Protein AF-A0A497KV75-F1 (afdb_monomer)

Sequence (71 aa):
MEEAEAKQVIPPPEEAVRRGIQSAPRTILGLFGGGIVGGLIAGPPGAFILGIIGGLVGLNADLEEEREKAG

Mean predicted aligned error: 7.92 Å

Foldseek 3Di:
DDPPPPPPPPDDPVVVVVVCVVPDQQLQVQLQVQLVVLCVVPNNVGSNVRSNVRNVVSVVVSVVVVVVVVD

Secondary structure (DSSP, 8-state):
------------HHHHHHHHHHHS-HHHHHHHHHHHHHHHHHHHHHHHHHHHHHHHHHHHHHHHHHHHHH-

Structure (mmCIF, N/CA/C/O backbone):
data_AF-A0A497KV75-F1
#
_entry.id   AF-A0A497KV75-F1
#
loop_
_atom_site.group_PDB
_atom_site.id
_atom_site.type_symbol
_atom_site.label_atom_id
_atom_site.label_alt_id
_atom_site.label_comp_id
_atom_site.label_asym_id
_atom_site.label_entity_id
_atom_site.label_seq_id
_atom_site.pdbx_PDB_ins_code
_atom_site.Cartn_x
_atom_site.Cartn_y
_atom_site.Cartn_z
_atom_site.occupancy
_atom_site.B_iso_or_equiv
_atom_site.auth_seq_id
_atom_site.auth_comp_id
_atom_site.auth_asym_id
_atom_site.auth_atom_id
_atom_site.pdbx_PDB_model_num
ATOM 1 N N . MET A 1 1 ? -32.591 -20.552 22.493 1.00 45.78 1 MET A N 1
ATOM 2 C CA . MET A 1 1 ? -31.415 -19.906 21.881 1.00 45.78 1 MET A CA 1
ATOM 3 C C . MET A 1 1 ? -31.493 -20.278 20.420 1.00 45.78 1 MET A C 1
ATOM 5 O O . MET A 1 1 ? -31.091 -21.370 20.058 1.00 45.78 1 MET A O 1
ATOM 9 N N . GLU A 1 2 ? -32.232 -19.478 19.659 1.00 45.88 2 GLU A N 1
ATOM 10 C CA . GLU A 1 2 ? -32.530 -19.752 18.255 1.00 45.88 2 GLU A CA 1
ATOM 11 C C . GLU A 1 2 ? -31.365 -19.191 17.445 1.00 45.88 2 GLU A C 1
ATOM 13 O O . GLU A 1 2 ? -31.123 -17.983 17.443 1.00 45.88 2 GLU A O 1
ATOM 18 N N . GLU A 1 3 ? -30.569 -20.092 16.879 1.00 52.50 3 GLU A N 1
ATOM 19 C CA . GLU A 1 3 ? -29.490 -19.772 15.956 1.00 52.50 3 GLU A CA 1
ATOM 20 C C . GLU A 1 3 ? -30.116 -19.144 14.710 1.00 52.50 3 GLU A C 1
ATOM 22 O O . GLU A 1 3 ? -30.548 -19.823 13.783 1.00 52.50 3 GLU A O 1
ATOM 27 N N . ALA A 1 4 ? -30.213 -17.816 14.710 1.00 53.25 4 ALA A N 1
ATOM 28 C CA . ALA A 1 4 ? -30.460 -17.055 13.503 1.00 53.25 4 ALA A CA 1
ATOM 29 C C . ALA A 1 4 ? -29.198 -17.164 12.643 1.00 53.25 4 ALA A C 1
ATOM 31 O O . ALA A 1 4 ? -28.279 -16.350 12.744 1.00 53.25 4 ALA A O 1
ATOM 32 N N . GLU A 1 5 ? -29.147 -18.219 11.832 1.00 51.44 5 GLU A N 1
ATOM 33 C CA . GLU A 1 5 ? -28.237 -18.373 10.709 1.00 51.44 5 GLU A CA 1
ATOM 34 C C . GLU A 1 5 ? -28.448 -17.156 9.800 1.00 51.44 5 GLU A C 1
ATOM 36 O O . GLU A 1 5 ? -29.355 -17.097 8.965 1.00 51.44 5 GLU A O 1
ATOM 41 N N . ALA A 1 6 ? -27.672 -16.102 10.051 1.00 58.53 6 ALA A N 1
ATOM 42 C CA . ALA A 1 6 ? -27.658 -14.916 9.227 1.00 58.53 6 ALA A CA 1
ATOM 43 C C . ALA A 1 6 ? -27.192 -15.369 7.847 1.00 58.53 6 ALA A C 1
ATOM 45 O O . ALA A 1 6 ? -25.994 -15.537 7.626 1.00 58.53 6 ALA A O 1
ATOM 46 N N . LYS A 1 7 ? -28.150 -15.609 6.939 1.00 55.44 7 LYS A N 1
ATOM 47 C CA . LYS A 1 7 ? -27.909 -15.804 5.508 1.00 55.44 7 LYS A CA 1
ATOM 48 C C . LYS A 1 7 ? -26.870 -14.777 5.096 1.00 55.44 7 LYS A C 1
ATOM 50 O O . LYS A 1 7 ? -27.166 -13.584 5.028 1.00 55.44 7 LYS A O 1
ATOM 55 N N . GLN A 1 8 ? -25.648 -15.244 4.882 1.00 62.03 8 GLN A N 1
ATOM 56 C CA . GLN A 1 8 ? -24.534 -14.415 4.476 1.00 62.03 8 GLN A CA 1
ATOM 57 C C . GLN A 1 8 ? -24.812 -14.059 3.016 1.00 62.03 8 GLN A C 1
ATOM 59 O O . GLN A 1 8 ? -24.418 -14.765 2.092 1.00 62.03 8 GLN A O 1
ATOM 64 N N . VAL A 1 9 ? -25.635 -13.030 2.807 1.00 70.44 9 VAL A N 1
ATOM 65 C CA . VAL A 1 9 ? -25.912 -12.489 1.482 1.00 70.44 9 VAL A CA 1
ATOM 66 C C . VAL A 1 9 ? -24.575 -11.970 0.987 1.00 70.44 9 VAL A C 1
ATOM 68 O O . VAL A 1 9 ? -24.086 -10.957 1.485 1.00 70.44 9 VAL A O 1
ATOM 71 N N . ILE A 1 10 ? -23.948 -12.716 0.077 1.00 76.25 10 ILE A N 1
ATOM 72 C CA . ILE A 1 10 ? -22.696 -12.307 -0.551 1.00 76.25 10 ILE A CA 1
ATOM 73 C C . ILE A 1 10 ? -23.003 -10.980 -1.252 1.00 76.25 10 ILE A C 1
ATOM 75 O O . ILE A 1 10 ? -23.851 -10.965 -2.151 1.00 76.25 10 ILE A O 1
ATOM 79 N N . PRO A 1 11 ? -22.404 -9.859 -0.809 1.00 74.75 11 PRO A N 1
ATOM 80 C CA . PRO A 1 11 ? -22.675 -8.574 -1.422 1.00 74.75 11 PRO A CA 1
ATOM 81 C C . PRO A 1 11 ? -22.206 -8.609 -2.880 1.00 74.75 11 PRO A C 1
ATOM 83 O O . PRO A 1 11 ? -21.213 -9.279 -3.187 1.00 74.75 11 PRO A O 1
ATOM 86 N N . PRO A 1 12 ? -22.897 -7.900 -3.785 1.00 86.44 12 PRO A N 1
ATOM 87 C CA . PRO A 1 12 ? -22.455 -7.792 -5.164 1.00 86.44 12 PRO A CA 1
ATOM 88 C C . PRO A 1 12 ? -21.020 -7.231 -5.220 1.00 86.44 12 PRO A C 1
ATOM 90 O O . PRO A 1 12 ? -20.632 -6.452 -4.337 1.00 86.44 12 PRO A O 1
ATOM 93 N N . PRO A 1 13 ? -20.209 -7.627 -6.219 1.00 85.06 13 PRO A N 1
ATOM 94 C CA . PRO A 1 13 ? -18.780 -7.310 -6.269 1.00 85.06 13 PRO A CA 1
ATOM 95 C C . PRO A 1 13 ? -18.470 -5.817 -6.107 1.00 85.06 13 PRO A C 1
ATOM 97 O O . PRO A 1 13 ? -17.533 -5.444 -5.403 1.00 85.06 13 PRO A O 1
ATOM 100 N N . GLU A 1 14 ? -19.285 -4.951 -6.701 1.00 89.12 14 GLU A N 1
ATOM 101 C CA . GLU A 1 14 ? -19.132 -3.496 -6.648 1.00 89.12 14 GLU A CA 1
ATOM 102 C C . GLU A 1 14 ? -19.301 -2.967 -5.223 1.00 89.12 14 GLU A C 1
ATOM 104 O O . GLU A 1 14 ? -18.585 -2.069 -4.775 1.00 89.12 14 GLU A O 1
ATOM 109 N N . GLU A 1 15 ? -20.243 -3.546 -4.484 1.00 86.44 15 GLU A N 1
ATOM 110 C CA . GLU A 1 15 ? -20.537 -3.149 -3.118 1.00 86.44 15 GL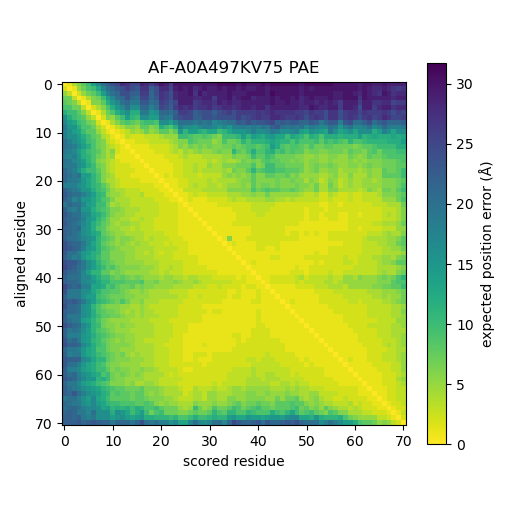U A CA 1
ATOM 111 C C . GLU A 1 15 ? -19.479 -3.680 -2.146 1.00 86.44 15 GLU A C 1
ATOM 113 O O . GLU A 1 15 ? -19.089 -2.969 -1.218 1.00 86.44 15 GLU A O 1
ATOM 118 N N . ALA A 1 16 ? -18.943 -4.877 -2.403 1.00 85.94 16 ALA A N 1
ATOM 119 C CA . ALA A 1 16 ? -17.806 -5.424 -1.671 1.00 85.94 16 ALA A CA 1
ATOM 120 C C . ALA A 1 16 ? -16.553 -4.546 -1.830 1.00 85.94 16 ALA A C 1
ATOM 122 O O . ALA A 1 16 ? -15.912 -4.203 -0.837 1.00 85.94 16 ALA A O 1
ATOM 123 N N . VAL A 1 17 ? -16.242 -4.114 -3.058 1.00 87.19 17 VAL A N 1
ATOM 124 C CA . VAL A 1 17 ? -15.108 -3.217 -3.335 1.00 87.19 17 VAL A CA 1
ATOM 125 C C . VAL A 1 17 ? -15.323 -1.850 -2.692 1.00 87.19 17 VAL A C 1
ATOM 127 O O . VAL A 1 17 ? -14.423 -1.340 -2.027 1.00 87.19 17 VAL A O 1
ATOM 130 N N . ARG A 1 18 ? -16.519 -1.264 -2.827 1.00 88.31 18 ARG A N 1
ATOM 131 C CA . ARG A 1 18 ? -16.838 0.033 -2.216 1.00 88.31 18 ARG A CA 1
ATOM 132 C C . ARG A 1 18 ? -16.697 -0.009 -0.698 1.00 88.31 18 ARG A C 1
ATOM 134 O O . ARG A 1 18 ? -16.072 0.885 -0.132 1.00 88.31 18 ARG A O 1
ATOM 141 N N . ARG A 1 19 ? -17.245 -1.041 -0.046 1.00 86.75 19 ARG A N 1
ATOM 142 C CA . ARG A 1 19 ? -17.086 -1.241 1.401 1.00 86.75 19 ARG A CA 1
ATOM 143 C C . ARG A 1 19 ? -15.618 -1.434 1.763 1.00 86.75 19 ARG A C 1
ATOM 145 O O . ARG A 1 19 ? -15.149 -0.768 2.674 1.00 86.75 19 ARG A O 1
ATOM 152 N N . GLY A 1 20 ? -14.891 -2.254 1.003 1.00 86.62 20 GLY A N 1
ATOM 153 C CA . GLY A 1 20 ? -13.465 -2.496 1.207 1.00 86.62 20 GLY A CA 1
ATOM 154 C C . GLY A 1 20 ? -12.625 -1.221 1.151 1.00 86.62 20 GLY A C 1
ATOM 155 O O . GLY A 1 20 ? -11.826 -0.990 2.049 1.00 86.62 20 GLY A O 1
ATOM 156 N N . ILE A 1 21 ? -12.846 -0.357 0.155 1.00 88.00 21 ILE A N 1
ATOM 157 C CA . ILE A 1 21 ? -12.146 0.934 0.037 1.00 88.00 21 ILE A CA 1
ATOM 158 C C . ILE A 1 21 ? -12.506 1.861 1.204 1.00 88.00 21 ILE A C 1
ATOM 160 O O . ILE A 1 21 ? -11.631 2.533 1.735 1.00 88.00 21 ILE A O 1
ATOM 164 N N . GLN A 1 22 ? -13.775 1.895 1.619 1.00 88.50 22 GLN A N 1
ATOM 165 C CA . GLN A 1 22 ? -14.228 2.755 2.718 1.00 88.50 22 GLN A CA 1
ATOM 166 C C . GLN A 1 22 ? -13.695 2.324 4.086 1.00 88.5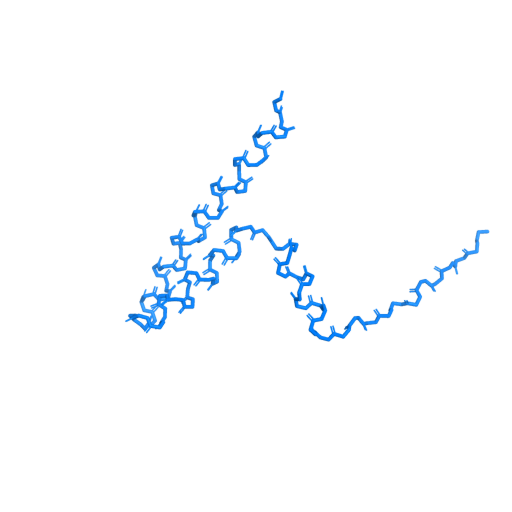0 22 GLN A C 1
ATOM 168 O O . GLN A 1 22 ? -13.478 3.174 4.943 1.00 88.50 22 GLN A O 1
ATOM 173 N N . SER A 1 23 ? -13.508 1.022 4.300 1.00 88.69 23 SER A N 1
ATOM 174 C CA . SER A 1 23 ? -12.987 0.477 5.555 1.00 88.69 23 SER A CA 1
ATOM 175 C C . SER A 1 23 ? -11.470 0.289 5.562 1.00 88.69 23 SER A C 1
ATOM 177 O O . SER A 1 23 ? -10.916 -0.110 6.584 1.00 88.69 23 SER A O 1
ATOM 179 N N . ALA A 1 24 ? -10.794 0.484 4.428 1.00 89.44 24 ALA A N 1
ATOM 180 C CA . ALA A 1 24 ? -9.359 0.266 4.337 1.00 89.44 24 ALA A CA 1
ATOM 181 C C . ALA A 1 24 ? -8.588 1.361 5.098 1.00 89.44 24 ALA A C 1
ATOM 183 O O . ALA A 1 24 ? -8.927 2.540 4.972 1.00 89.44 24 ALA A O 1
ATOM 184 N N . PRO A 1 25 ? -7.511 1.000 5.823 1.00 92.75 25 PRO A N 1
ATOM 185 C CA . PRO A 1 25 ? -6.598 1.975 6.415 1.00 92.75 25 PRO A CA 1
ATOM 186 C C . PRO A 1 25 ? -6.046 2.934 5.358 1.00 92.75 25 PRO A C 1
ATOM 188 O O . PRO A 1 25 ? -5.726 2.504 4.238 1.00 92.75 25 PRO A O 1
ATOM 191 N N . ARG A 1 26 ? -5.865 4.215 5.703 1.00 94.31 26 ARG A N 1
ATOM 192 C CA . ARG A 1 26 ? -5.342 5.201 4.744 1.00 94.31 26 ARG A CA 1
ATOM 193 C C . ARG A 1 26 ? -3.925 4.856 4.318 1.00 94.31 26 ARG A C 1
ATOM 195 O O . ARG A 1 26 ? -3.572 5.121 3.175 1.00 94.31 26 ARG A O 1
ATOM 202 N N . THR A 1 27 ? -3.150 4.192 5.173 1.00 95.38 27 THR A N 1
ATOM 203 C CA . THR A 1 27 ? -1.855 3.583 4.829 1.00 95.38 27 THR A CA 1
ATOM 204 C C . THR A 1 27 ? -1.949 2.691 3.589 1.00 95.38 27 THR A C 1
ATOM 206 O O . THR A 1 27 ? -1.175 2.835 2.646 1.00 95.38 27 THR A O 1
ATOM 209 N N . ILE A 1 28 ? -2.917 1.770 3.561 1.00 94.75 28 ILE A N 1
ATOM 210 C CA . ILE A 1 28 ? -3.103 0.822 2.455 1.00 94.75 28 ILE A CA 1
ATOM 211 C C . ILE A 1 28 ? -3.572 1.576 1.207 1.00 94.75 28 ILE A C 1
ATOM 213 O O . ILE A 1 28 ? -3.030 1.377 0.119 1.00 94.75 28 ILE A O 1
ATOM 217 N N . LEU A 1 29 ? -4.543 2.481 1.364 1.00 95.94 29 LEU A N 1
ATOM 218 C CA . LEU A 1 29 ? -5.053 3.293 0.258 1.00 95.94 29 LEU A CA 1
ATOM 219 C C . LEU A 1 29 ? -3.957 4.169 -0.362 1.00 95.94 29 LEU A C 1
ATOM 221 O O . LEU A 1 29 ? -3.844 4.241 -1.584 1.00 95.94 29 LEU A O 1
ATOM 225 N N . GLY A 1 30 ? -3.120 4.786 0.469 1.00 95.81 30 GLY A N 1
ATOM 226 C CA . GLY A 1 30 ? -1.981 5.589 0.048 1.00 95.81 30 GLY A CA 1
ATOM 227 C C . GLY A 1 30 ? -0.905 4.753 -0.639 1.00 95.81 30 GLY A C 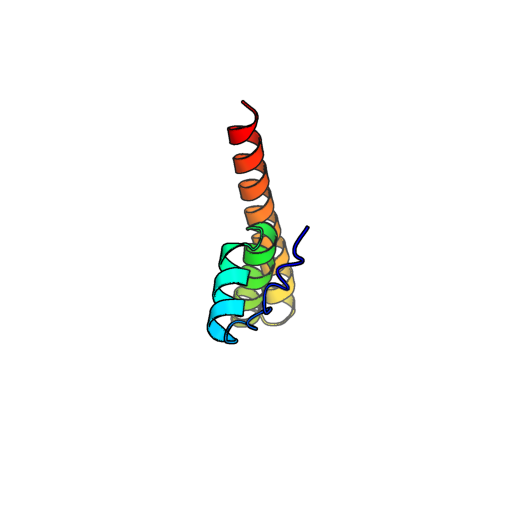1
ATOM 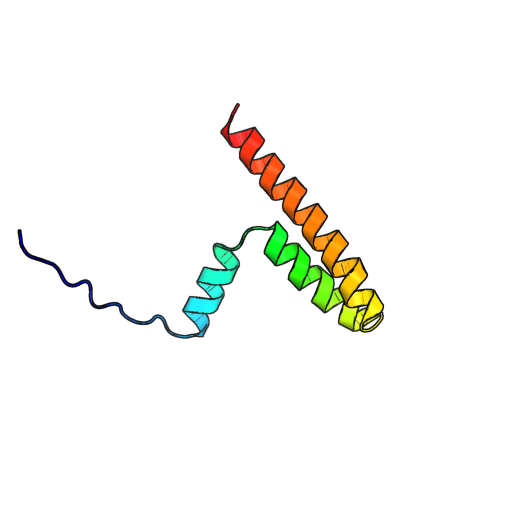228 O O . GLY A 1 30 ? -0.392 5.168 -1.675 1.00 95.81 30 GLY A O 1
ATOM 229 N N . LEU A 1 31 ? -0.613 3.552 -0.127 1.00 97.44 31 LEU A N 1
ATOM 230 C CA . LEU A 1 31 ? 0.362 2.637 -0.723 1.00 97.44 31 LEU A CA 1
ATOM 231 C C . LEU A 1 31 ? -0.041 2.222 -2.141 1.00 97.44 31 LEU A C 1
ATOM 233 O O . LEU A 1 31 ? 0.744 2.347 -3.082 1.00 97.44 31 LEU A O 1
ATOM 237 N N . PHE A 1 32 ? -1.278 1.758 -2.314 1.00 96.25 32 PHE A N 1
ATOM 238 C CA . PHE A 1 32 ? -1.760 1.328 -3.625 1.00 96.25 32 PHE A CA 1
ATOM 239 C C . PHE A 1 32 ? -2.037 2.510 -4.556 1.00 96.25 32 PHE A C 1
ATOM 241 O O . PHE A 1 32 ? -1.647 2.463 -5.721 1.00 96.25 32 PHE A O 1
ATOM 248 N N . GLY A 1 33 ? -2.644 3.591 -4.060 1.00 96.25 33 GLY A N 1
ATOM 249 C CA . GLY A 1 33 ? -2.902 4.796 -4.850 1.00 96.25 33 GLY A CA 1
ATOM 250 C C . GLY A 1 33 ? -1.610 5.442 -5.350 1.00 96.25 33 GLY A C 1
ATOM 251 O O . GLY A 1 33 ? -1.469 5.698 -6.546 1.00 96.25 33 GLY A O 1
ATOM 252 N N . GLY A 1 34 ? -0.631 5.622 -4.461 1.00 96.94 34 GLY A N 1
ATOM 253 C CA . GLY A 1 34 ? 0.695 6.125 -4.808 1.00 96.94 34 GLY A CA 1
ATOM 254 C C . GLY A 1 34 ? 1.432 5.201 -5.776 1.00 96.94 34 GLY A C 1
ATOM 255 O O . GLY A 1 34 ? 2.045 5.679 -6.729 1.00 96.94 34 GLY A O 1
ATOM 256 N N . GLY A 1 35 ? 1.313 3.882 -5.600 1.00 97.81 35 GLY A N 1
ATOM 257 C CA . GLY A 1 35 ? 1.945 2.908 -6.485 1.00 97.81 35 GLY A CA 1
ATOM 258 C C . GLY A 1 35 ? 1.353 2.885 -7.892 1.00 97.81 35 GLY A C 1
ATOM 259 O O . GLY A 1 35 ? 2.094 2.848 -8.873 1.00 97.81 35 GLY A O 1
ATOM 260 N N . ILE A 1 36 ? 0.029 2.986 -8.017 1.00 97.62 36 ILE A N 1
ATOM 261 C CA . ILE A 1 36 ? -0.639 3.091 -9.320 1.00 97.62 36 ILE A CA 1
ATOM 262 C C . ILE A 1 36 ? -0.206 4.380 -10.023 1.00 97.62 36 ILE A C 1
ATOM 264 O O . ILE A 1 36 ? 0.261 4.333 -11.161 1.00 97.62 36 ILE A O 1
ATOM 268 N N . VAL A 1 37 ? -0.306 5.523 -9.338 1.00 97.38 37 VAL A N 1
ATOM 269 C CA . VAL A 1 37 ? 0.059 6.829 -9.908 1.00 97.38 37 VAL A CA 1
ATOM 270 C C . VAL A 1 37 ? 1.532 6.855 -10.310 1.00 97.38 37 VAL A C 1
ATOM 272 O O . VAL A 1 37 ? 1.863 7.256 -11.425 1.00 97.38 37 VAL A O 1
ATOM 275 N N . GLY A 1 38 ? 2.427 6.372 -9.450 1.00 97.69 38 GLY A N 1
ATOM 276 C CA . GLY A 1 38 ? 3.848 6.328 -9.770 1.00 97.69 38 GLY A CA 1
ATOM 277 C C . GLY A 1 38 ? 4.194 5.374 -10.900 1.00 97.69 38 GLY A C 1
ATOM 278 O O . GLY A 1 38 ? 5.064 5.690 -11.712 1.00 97.69 38 GLY A O 1
ATOM 279 N N . GLY A 1 39 ? 3.478 4.254 -11.001 1.00 98.25 39 GLY A N 1
ATOM 280 C CA . GLY A 1 39 ? 3.594 3.323 -12.117 1.00 98.25 39 GLY A CA 1
ATOM 281 C C . GLY A 1 39 ? 3.253 3.967 -13.455 1.00 98.25 39 GLY A C 1
ATOM 282 O O . GLY A 1 39 ? 3.970 3.764 -14.432 1.00 98.25 39 GLY A O 1
ATOM 283 N N . LEU A 1 40 ? 2.204 4.792 -13.486 1.00 98.00 40 LEU A N 1
ATOM 284 C CA . LEU A 1 40 ? 1.787 5.514 -14.689 1.00 98.00 40 LEU A CA 1
ATOM 285 C C . LEU A 1 40 ? 2.788 6.600 -15.109 1.00 98.00 40 LEU A C 1
ATOM 287 O O . LEU A 1 40 ? 2.953 6.839 -16.301 1.00 98.00 40 LEU A O 1
ATOM 291 N N . ILE A 1 41 ? 3.459 7.248 -14.152 1.00 96.00 41 ILE A N 1
ATOM 292 C CA . ILE A 1 41 ? 4.389 8.354 -14.432 1.00 96.00 41 ILE A CA 1
ATOM 293 C C . ILE A 1 41 ? 5.776 7.845 -14.842 1.00 96.00 41 ILE A C 1
ATOM 295 O O . ILE A 1 41 ? 6.352 8.342 -15.807 1.00 96.00 41 ILE A O 1
ATOM 299 N N . ALA A 1 42 ? 6.336 6.890 -14.094 1.00 95.69 42 ALA A N 1
ATOM 300 C CA . ALA A 1 42 ? 7.744 6.498 -14.220 1.00 95.69 42 ALA A CA 1
ATOM 301 C C . ALA A 1 42 ? 7.961 4.974 -14.249 1.00 95.69 42 ALA A C 1
ATOM 303 O O . ALA A 1 42 ? 9.073 4.493 -14.019 1.00 95.69 42 ALA A O 1
ATOM 304 N N . GLY A 1 43 ? 6.913 4.196 -14.533 1.00 96.38 43 GLY A N 1
ATOM 305 C CA . GLY A 1 43 ? 7.002 2.742 -14.640 1.00 96.38 43 GLY A CA 1
ATOM 306 C C . GLY A 1 43 ? 7.270 2.050 -13.295 1.00 96.38 43 GLY A C 1
ATOM 307 O O . GLY A 1 43 ? 6.966 2.603 -12.235 1.00 96.38 43 GLY A O 1
ATOM 308 N N . PRO A 1 44 ? 7.850 0.835 -13.302 1.00 97.75 44 PRO A N 1
ATOM 309 C CA . PRO A 1 44 ? 8.032 0.041 -12.084 1.00 97.75 44 PRO A CA 1
ATOM 310 C C . PRO A 1 44 ? 8.797 0.751 -10.949 1.00 97.75 44 PRO A C 1
ATOM 312 O O . PRO A 1 44 ? 8.347 0.665 -9.805 1.00 97.75 44 PRO A O 1
ATOM 315 N N . PRO A 1 45 ? 9.889 1.504 -11.210 1.00 97.38 45 PRO A N 1
ATOM 316 C CA . PRO A 1 45 ? 10.557 2.269 -10.156 1.00 97.38 45 PRO A CA 1
ATOM 317 C C . PRO A 1 45 ? 9.660 3.359 -9.556 1.00 97.38 45 PRO A C 1
ATOM 319 O O . PRO A 1 45 ? 9.647 3.547 -8.340 1.00 97.38 45 PRO A O 1
ATOM 322 N N . GLY A 1 46 ? 8.874 4.043 -10.394 1.00 9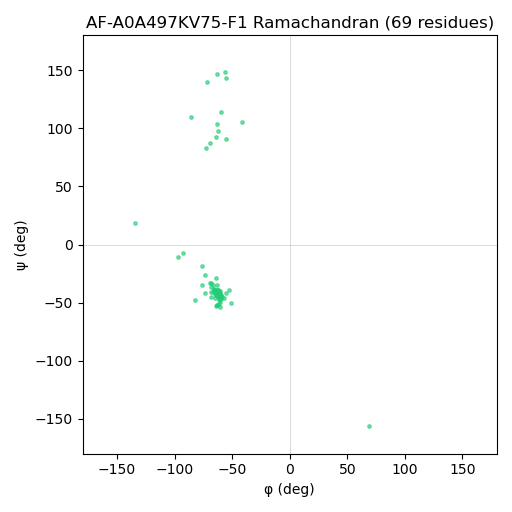7.31 46 GLY A N 1
ATOM 323 C CA . GLY A 1 46 ? 7.911 5.049 -9.950 1.00 97.31 46 GLY A CA 1
ATOM 324 C C . GLY A 1 46 ? 6.825 4.460 -9.058 1.00 97.31 46 GLY A C 1
ATOM 325 O O . GLY A 1 46 ? 6.516 5.037 -8.017 1.00 97.31 46 GLY A O 1
ATOM 326 N N . ALA A 1 47 ? 6.297 3.289 -9.425 1.00 98.06 47 ALA A N 1
ATOM 327 C CA . ALA A 1 47 ? 5.303 2.577 -8.626 1.00 98.06 47 ALA A CA 1
ATOM 328 C C . ALA A 1 47 ? 5.831 2.236 -7.230 1.00 98.06 47 ALA A C 1
ATOM 330 O O . ALA A 1 47 ? 5.146 2.446 -6.233 1.00 98.06 47 ALA A O 1
ATOM 331 N N . PHE A 1 48 ? 7.069 1.752 -7.142 1.00 97.94 48 PHE A N 1
ATOM 332 C CA . PHE A 1 48 ? 7.668 1.447 -5.850 1.00 97.94 48 PHE A CA 1
ATOM 333 C C . PHE A 1 48 ? 7.835 2.710 -4.995 1.00 97.94 48 PHE A C 1
ATOM 335 O O . PHE A 1 48 ? 7.341 2.764 -3.872 1.00 97.94 48 PHE A O 1
ATOM 342 N N . ILE A 1 49 ? 8.476 3.750 -5.536 1.00 97.88 49 ILE A N 1
ATOM 343 C CA . ILE A 1 49 ? 8.803 4.967 -4.778 1.00 97.88 49 ILE A CA 1
ATOM 344 C C . ILE A 1 49 ? 7.535 5.678 -4.301 1.00 97.88 49 ILE A C 1
ATOM 346 O O . ILE A 1 49 ? 7.392 5.965 -3.112 1.00 97.88 49 ILE A O 1
ATOM 350 N N . LEU A 1 50 ? 6.603 5.953 -5.214 1.00 97.94 50 LEU A N 1
ATOM 351 C CA . LEU A 1 50 ? 5.391 6.687 -4.861 1.00 97.94 50 LEU A CA 1
ATOM 352 C C . LEU A 1 50 ? 4.410 5.833 -4.061 1.00 97.94 50 LEU A C 1
ATOM 354 O O . LEU A 1 50 ? 3.678 6.388 -3.247 1.00 97.94 50 LEU A O 1
ATOM 358 N N . GLY A 1 51 ? 4.445 4.506 -4.207 1.00 97.75 51 GLY A N 1
ATOM 359 C CA . GLY A 1 51 ? 3.732 3.606 -3.310 1.00 97.75 51 GLY A CA 1
ATOM 360 C C . GLY A 1 51 ? 4.212 3.755 -1.870 1.00 97.75 51 GLY A C 1
ATOM 361 O O . GLY A 1 51 ? 3.412 4.049 -0.987 1.00 97.75 51 GLY A O 1
ATOM 362 N N . ILE A 1 52 ? 5.517 3.631 -1.617 1.00 98.00 52 ILE A N 1
ATOM 363 C CA . ILE A 1 52 ? 6.056 3.788 -0.257 1.00 98.00 52 ILE A CA 1
ATOM 364 C C . ILE A 1 52 ? 5.739 5.176 0.315 1.00 98.00 52 ILE A C 1
ATOM 366 O O . ILE A 1 52 ? 5.273 5.270 1.449 1.00 98.00 52 ILE A O 1
ATOM 370 N N . ILE A 1 53 ? 5.923 6.248 -0.466 1.00 97.75 53 ILE A N 1
ATOM 371 C CA . ILE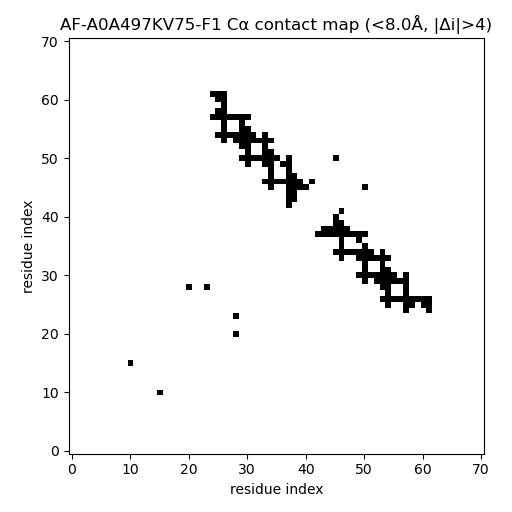 A 1 53 ? 5.607 7.616 -0.021 1.00 97.75 53 ILE A CA 1
ATOM 372 C C . ILE A 1 53 ? 4.122 7.747 0.332 1.00 97.75 53 ILE A C 1
ATOM 374 O O . ILE A 1 53 ? 3.791 8.232 1.412 1.00 97.75 53 ILE A O 1
ATOM 378 N N . GLY A 1 54 ? 3.229 7.289 -0.548 1.00 97.38 54 GLY A N 1
ATOM 379 C CA . GLY A 1 54 ? 1.790 7.336 -0.305 1.00 97.38 54 GLY A CA 1
ATOM 380 C C . GLY A 1 54 ? 1.386 6.537 0.933 1.00 97.38 54 GLY A C 1
ATOM 381 O O . GLY A 1 54 ? 0.583 7.014 1.733 1.00 97.38 54 GLY A O 1
ATOM 382 N N . GLY A 1 55 ? 1.989 5.364 1.141 1.00 97.25 55 GLY A N 1
ATOM 383 C CA . GLY A 1 55 ? 1.761 4.543 2.328 1.00 97.25 55 GLY A CA 1
ATOM 384 C C . GLY A 1 55 ? 2.181 5.236 3.622 1.00 97.25 55 GLY A C 1
ATOM 385 O O . GLY A 1 55 ? 1.417 5.244 4.581 1.00 97.25 55 GLY A O 1
ATOM 386 N N . LEU A 1 56 ? 3.352 5.879 3.643 1.00 98.06 56 LEU A N 1
ATOM 387 C CA . LEU A 1 56 ? 3.836 6.619 4.815 1.00 98.06 56 LEU A CA 1
ATOM 388 C C . LEU A 1 56 ? 2.970 7.843 5.140 1.00 98.06 56 LEU A C 1
ATOM 390 O O . LEU A 1 56 ? 2.700 8.107 6.309 1.00 98.06 56 LEU A O 1
ATO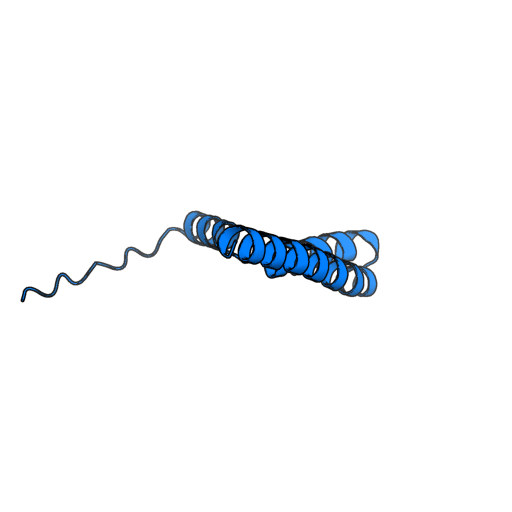M 394 N N . VAL A 1 57 ? 2.501 8.571 4.122 1.00 96.75 57 VAL A N 1
ATOM 395 C CA . VAL A 1 57 ? 1.554 9.681 4.322 1.00 96.75 57 VAL A CA 1
ATOM 396 C C . VAL A 1 57 ? 0.237 9.165 4.904 1.00 96.75 57 VAL A C 1
ATOM 398 O O . VAL A 1 57 ? -0.286 9.752 5.848 1.00 96.75 57 VAL A O 1
ATOM 401 N N . GLY A 1 58 ? -0.269 8.040 4.391 1.00 94.88 58 GLY A N 1
ATOM 402 C CA . GLY A 1 58 ? -1.457 7.385 4.934 1.00 94.88 58 GLY A CA 1
ATOM 403 C C . GLY A 1 58 ? -1.276 6.923 6.382 1.00 94.88 58 GLY A C 1
ATOM 404 O O . GLY A 1 58 ? -2.175 7.121 7.192 1.00 94.88 58 GLY A O 1
ATOM 405 N N . LEU A 1 59 ? -0.101 6.388 6.723 1.00 95.62 59 LEU A N 1
ATOM 406 C CA . LEU A 1 59 ? 0.234 5.962 8.083 1.00 95.62 59 LEU A CA 1
ATOM 407 C C . LEU A 1 59 ? 0.255 7.126 9.064 1.00 95.62 59 LEU A C 1
ATOM 409 O O . LEU A 1 59 ? -0.288 7.004 10.157 1.00 95.62 59 LEU A O 1
ATOM 413 N N . ASN A 1 60 ? 0.840 8.260 8.680 1.00 96.06 60 ASN A N 1
ATOM 414 C CA . ASN A 1 60 ? 0.810 9.449 9.525 1.00 96.06 60 ASN A CA 1
ATOM 415 C C . ASN A 1 60 ? -0.630 9.896 9.803 1.00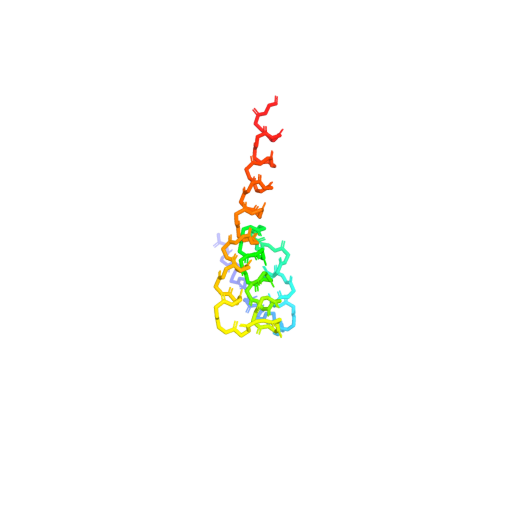 96.06 60 ASN A C 1
ATOM 417 O O . ASN A 1 60 ? -0.958 10.143 10.957 1.00 96.06 60 ASN A O 1
ATOM 421 N N . ALA A 1 61 ? -1.494 9.906 8.785 1.00 93.44 61 ALA A N 1
ATOM 422 C CA . ALA A 1 61 ? -2.899 10.274 8.954 1.00 93.44 61 ALA A CA 1
ATOM 423 C C . ALA A 1 61 ? -3.679 9.277 9.833 1.00 93.44 61 ALA A C 1
ATOM 425 O O . ALA A 1 61 ? -4.519 9.686 10.632 1.00 93.44 61 ALA A O 1
ATOM 426 N N . ASP A 1 62 ? -3.412 7.973 9.698 1.00 93.12 62 ASP A N 1
ATOM 427 C CA . ASP A 1 62 ? -4.007 6.945 10.564 1.00 93.12 62 ASP A CA 1
ATOM 428 C C . ASP A 1 62 ? -3.564 7.146 12.031 1.00 93.12 62 ASP A C 1
ATOM 430 O O . ASP A 1 62 ? -4.391 7.121 12.941 1.00 93.12 62 ASP A O 1
ATOM 434 N N . LEU A 1 63 ? -2.275 7.428 12.265 1.00 93.12 63 LEU A N 1
ATOM 435 C CA . LEU A 1 63 ? -1.725 7.687 13.601 1.00 93.12 63 LEU A CA 1
ATOM 436 C C . LEU A 1 63 ? -2.216 9.007 14.214 1.00 93.12 63 LEU A C 1
ATOM 438 O O . LEU A 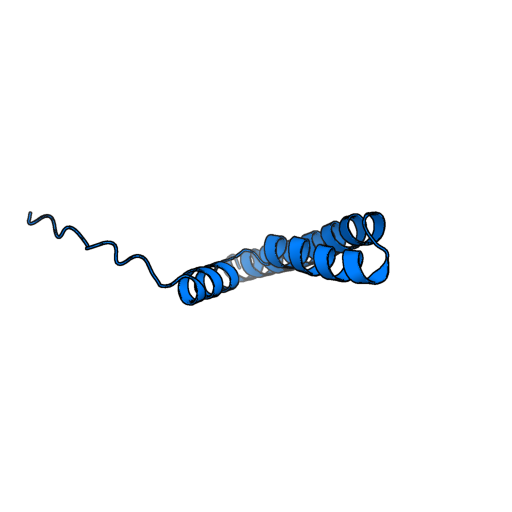1 63 ? -2.398 9.083 15.428 1.00 93.12 63 LEU A O 1
ATOM 442 N N . GLU A 1 64 ? -2.398 10.056 13.410 1.00 93.44 64 GLU A N 1
ATOM 443 C CA . GLU A 1 64 ? -2.982 11.324 13.861 1.00 93.44 64 GLU A CA 1
ATOM 444 C C . GLU A 1 64 ? -4.423 11.119 14.338 1.00 93.44 64 GLU A C 1
ATOM 446 O O . GLU A 1 64 ? -4.766 11.558 15.435 1.00 93.44 64 GLU A O 1
ATOM 451 N N . GLU A 1 65 ? -5.230 10.363 13.590 1.00 89.56 65 GLU A N 1
ATOM 452 C CA . GLU A 1 65 ? -6.603 10.041 13.989 1.00 89.56 65 GLU A CA 1
ATOM 453 C C . GLU A 1 65 ? -6.658 9.229 15.295 1.00 89.56 65 GLU A C 1
ATOM 455 O O . GLU A 1 65 ? -7.524 9.464 16.140 1.00 89.56 65 GLU A O 1
ATOM 460 N N . GLU A 1 66 ? -5.739 8.281 15.498 1.00 89.75 66 GLU A N 1
ATOM 461 C CA . GLU A 1 66 ? -5.658 7.543 16.765 1.00 89.75 66 GLU A CA 1
ATOM 462 C C . GLU A 1 66 ? -5.251 8.439 17.941 1.00 89.75 66 GLU A C 1
ATOM 464 O O . GLU A 1 66 ? -5.793 8.295 19.038 1.00 89.75 66 GLU A O 1
ATOM 469 N N . ARG A 1 67 ? -4.337 9.393 17.722 1.00 89.56 67 ARG A N 1
ATOM 470 C CA . ARG A 1 67 ? -3.928 10.364 18.749 1.00 89.56 67 ARG A CA 1
ATOM 471 C C . ARG A 1 67 ? -5.068 11.291 19.147 1.00 89.56 67 ARG A C 1
ATOM 473 O O . ARG A 1 67 ? -5.238 11.536 20.336 1.00 89.56 67 ARG A O 1
ATOM 480 N N . GLU A 1 68 ? -5.848 11.774 18.182 1.00 87.06 68 GLU A N 1
ATOM 481 C CA . GLU A 1 68 ? -7.022 12.614 18.447 1.00 87.06 68 GLU A CA 1
ATOM 482 C C . GLU A 1 68 ? -8.099 11.876 19.247 1.00 87.06 68 GLU A C 1
ATOM 484 O O . GLU A 1 68 ? -8.758 12.478 20.086 1.00 87.06 68 GLU A O 1
ATOM 489 N N . LYS A 1 69 ? -8.268 10.567 19.032 1.00 83.00 69 LYS A N 1
ATOM 490 C CA . LYS A 1 69 ? -9.236 9.749 19.784 1.00 83.00 69 LYS A CA 1
ATOM 491 C C . LYS A 1 69 ? -8.781 9.397 21.204 1.00 83.00 69 LYS A C 1
ATOM 493 O O . LYS A 1 69 ? -9.609 8.967 22.005 1.00 83.00 69 LYS A O 1
ATOM 498 N N . ALA A 1 70 ? -7.486 9.508 21.495 1.00 79.06 70 ALA A N 1
ATOM 499 C CA . ALA A 1 70 ? -6.891 9.119 22.773 1.00 79.06 70 ALA A CA 1
ATOM 500 C C . ALA A 1 70 ? -6.703 10.283 23.768 1.00 79.06 70 ALA A C 1
ATOM 502 O O . ALA A 1 70 ? -6.369 10.020 24.926 1.00 79.06 70 ALA A O 1
ATOM 503 N N . GLY A 1 71 ? -6.873 11.536 23.328 1.00 63.88 71 GLY A N 1
ATOM 504 C CA . GLY A 1 71 ? -6.797 12.749 24.157 1.00 63.88 71 GLY A CA 1
ATOM 505 C C . GLY A 1 71 ? -8.169 13.282 24.539 1.00 63.88 71 GLY A C 1
ATOM 506 O O . GLY A 1 71 ? -8.295 13.755 25.690 1.00 63.88 71 GLY A O 1
#

Solvent-accessible surface area (backbone atoms only — not comparable to full-atom values): 3860 Å² total; per-residue (Å²): 136,82,83,75,76,72,76,78,74,78,65,57,69,69,57,47,51,52,49,47,62,73,71,47,56,47,26,58,54,20,23,53,52,23,18,52,54,18,30,76,75,57,36,74,68,24,15,54,55,32,10,53,52,25,19,53,55,16,41,51,53,50,51,50,55,55,52,66,75,75,110

Radius of gyration: 17.51 Å; Cα contacts (8 Å, |Δi|>4): 82; chains: 1; bounding box: 43×33×39 Å

pLDDT: mean 87.64, std 14.17, range [45.78, 98.25]